Protein AF-A0A8S4NLI0-F1 (afdb_monomer)

Foldseek 3Di:
DVQLVVLVVVLVPDPDPCNVVSVVSNVVVVVVVVVVVVVVVVVVVVVVVVVLVVQCPPPDVVSSCVVVCVVDCNVVPPVDQPQWDQDPVRDIDNDNVVSVVVVVVVVVVVVPPPPPDPPPPVVVVVVVVVVVVVVVVVPPPPPPD

Sequence (145 aa):
WNKVSASESAWLKCKSTQKRNLKELYKIERRTFDRIHRRIKRQFQKQEQQHLLDIYNEPNSRNFWDKIGKIGIASDRKQEVPWEILKPDKTVSTDKQEVLNYWANSYNELYSEKEDNVNFDENHLKQVKEELSHIENDNVDPLSA

Structure (mmCIF, N/CA/C/O backbone):
data_AF-A0A8S4NLI0-F1
#
_entry.id   AF-A0A8S4NLI0-F1
#
loop_
_atom_site.group_PDB
_atom_site.id
_atom_site.type_symbol
_atom_site.label_atom_id
_atom_site.label_alt_id
_atom_site.label_comp_id
_atom_site.label_asym_id
_atom_site.label_entity_id
_atom_site.label_seq_id
_atom_site.pdbx_PDB_ins_code
_atom_s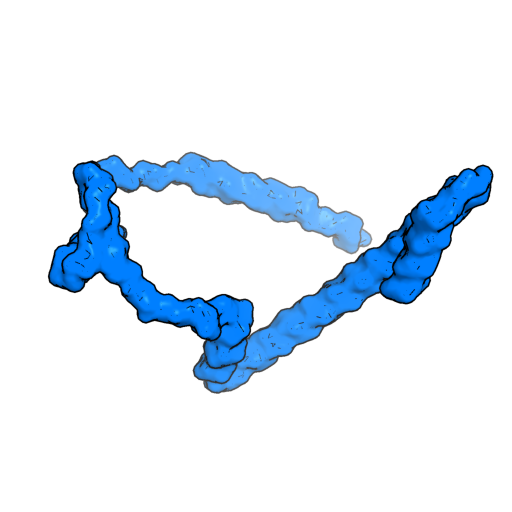ite.Cartn_x
_atom_site.Cartn_y
_atom_site.Cartn_z
_atom_site.occupancy
_atom_site.B_iso_or_equiv
_atom_site.auth_seq_id
_atom_site.auth_comp_id
_atom_site.auth_asym_id
_atom_site.auth_atom_id
_atom_site.pdbx_PDB_model_num
ATOM 1 N N . TRP A 1 1 ? 2.254 -3.755 19.602 1.00 87.88 1 TRP A N 1
ATOM 2 C CA . TRP A 1 1 ? 1.089 -4.538 19.155 1.00 87.88 1 TRP A CA 1
ATOM 3 C C . TRP A 1 1 ? 0.370 -5.207 20.322 1.00 87.88 1 TRP A C 1
ATOM 5 O O . TRP A 1 1 ? -0.744 -4.801 20.611 1.00 87.88 1 TRP A O 1
ATOM 15 N N . ASN A 1 2 ? 1.013 -6.114 21.070 1.00 93.88 2 ASN A N 1
ATOM 16 C CA . ASN A 1 2 ? 0.377 -6.857 22.177 1.00 93.88 2 ASN A CA 1
ATOM 17 C C . ASN A 1 2 ? -0.355 -5.969 23.201 1.00 93.88 2 ASN A C 1
ATOM 19 O O . ASN A 1 2 ? -1.487 -6.266 23.561 1.00 93.88 2 ASN A O 1
ATOM 23 N N . LYS A 1 3 ? 0.235 -4.835 23.608 1.00 91.94 3 LYS A N 1
ATOM 24 C CA . LYS A 1 3 ? -0.413 -3.874 24.524 1.00 91.94 3 LYS A CA 1
ATOM 25 C C . LYS A 1 3 ? -1.680 -3.224 23.945 1.00 91.94 3 LYS A C 1
ATOM 27 O O . LYS A 1 3 ? -2.665 -3.047 24.658 1.00 91.94 3 LYS A O 1
ATOM 32 N N . VAL A 1 4 ? -1.679 -2.910 22.648 1.00 94.06 4 VAL A N 1
ATOM 33 C CA . VAL A 1 4 ? -2.848 -2.358 21.938 1.00 94.06 4 VAL A CA 1
ATOM 34 C C . VAL A 1 4 ? -3.945 -3.414 21.860 1.00 94.06 4 VAL A C 1
ATOM 36 O O . VAL A 1 4 ? -5.060 -3.154 22.283 1.00 94.06 4 VAL A O 1
ATOM 39 N N . SER A 1 5 ? -3.604 -4.628 21.422 1.00 95.00 5 SER A N 1
ATOM 40 C CA . SER A 1 5 ? -4.549 -5.746 21.312 1.00 95.00 5 SER A CA 1
ATOM 41 C C . SER A 1 5 ? -5.168 -6.132 22.667 1.00 95.00 5 SER A C 1
ATOM 43 O O . SER A 1 5 ? -6.378 -6.346 22.767 1.00 95.00 5 SER A O 1
ATOM 45 N N . ALA A 1 6 ? -4.365 -6.151 23.737 1.00 94.75 6 ALA A N 1
ATOM 46 C CA . ALA A 1 6 ? -4.837 -6.433 25.091 1.00 94.75 6 ALA A CA 1
ATOM 47 C C . ALA A 1 6 ? -5.770 -5.332 25.630 1.00 94.75 6 ALA A C 1
ATOM 49 O O . ALA A 1 6 ? -6.844 -5.640 26.149 1.00 94.75 6 ALA A O 1
ATOM 50 N N . SER A 1 7 ? -5.393 -4.055 25.484 1.00 93.88 7 SER A N 1
ATOM 51 C CA . SER A 1 7 ? -6.221 -2.923 25.938 1.00 93.88 7 SER A CA 1
ATOM 52 C C . SER A 1 7 ? -7.514 -2.777 25.128 1.00 93.88 7 SER A C 1
ATOM 54 O O . SER A 1 7 ? -8.569 -2.510 25.703 1.00 93.88 7 SER A O 1
ATOM 56 N N . GLU A 1 8 ? -7.466 -3.035 23.821 1.00 95.06 8 GLU A N 1
ATOM 57 C CA . GLU A 1 8 ? -8.634 -3.084 22.941 1.00 95.06 8 GLU A CA 1
ATOM 58 C C . GLU A 1 8 ? -9.600 -4.196 23.360 1.00 95.06 8 GLU A C 1
ATOM 60 O O . GLU A 1 8 ? -10.787 -3.947 23.577 1.00 95.06 8 GLU A O 1
ATOM 65 N N . SER A 1 9 ? -9.081 -5.408 23.576 1.00 95.50 9 SER A N 1
ATOM 66 C CA . SER A 1 9 ? -9.876 -6.548 24.043 1.00 95.50 9 SER A CA 1
ATOM 67 C C . SER A 1 9 ? -10.543 -6.273 25.393 1.00 95.50 9 SER A C 1
ATOM 69 O O . SER A 1 9 ? -11.718 -6.596 25.577 1.00 95.50 9 SER A O 1
ATOM 71 N N . ALA A 1 10 ? -9.817 -5.664 26.335 1.00 93.69 10 ALA A N 1
ATOM 72 C CA . ALA A 1 10 ? -10.350 -5.301 27.645 1.00 93.69 10 ALA A CA 1
ATOM 73 C C . ALA A 1 10 ? -11.472 -4.256 27.536 1.00 93.69 10 ALA A C 1
ATOM 75 O O . ALA A 1 10 ? -12.515 -4.395 28.177 1.00 93.69 10 ALA A O 1
ATOM 76 N N . TRP A 1 11 ? -11.298 -3.237 26.691 1.00 94.94 11 TRP A N 1
ATOM 77 C CA . TRP A 1 11 ? -12.318 -2.220 26.448 1.00 94.94 11 TRP A CA 1
ATOM 78 C C . TRP A 1 11 ? -13.582 -2.794 25.786 1.00 94.94 11 TRP A C 1
ATOM 80 O O . TRP A 1 11 ? -14.692 -2.497 26.238 1.00 94.94 11 TRP A O 1
ATOM 90 N N . LEU A 1 12 ? -13.433 -3.637 24.758 1.00 93.56 12 LEU A N 1
ATOM 91 C CA . LEU A 1 12 ? -14.558 -4.230 24.025 1.00 93.56 12 LEU A CA 1
ATOM 92 C C . LEU A 1 12 ? -15.386 -5.187 24.892 1.00 93.56 12 LEU A C 1
ATOM 94 O O . LEU A 1 12 ? -16.615 -5.174 24.820 1.00 93.56 12 LEU A O 1
ATOM 98 N N . LYS A 1 13 ? -14.729 -5.982 25.746 1.00 93.81 13 LYS A N 1
ATOM 99 C CA . LYS A 1 13 ? -15.396 -6.948 26.638 1.00 93.81 13 LYS A CA 1
ATOM 100 C C . LYS A 1 13 ? -16.011 -6.303 27.887 1.00 93.81 13 LYS A C 1
ATOM 102 O O . LYS A 1 13 ? -16.806 -6.943 28.575 1.00 93.81 13 LYS A O 1
ATOM 107 N N . CYS A 1 14 ? -15.680 -5.048 28.193 1.00 90.19 14 CYS A N 1
ATOM 108 C CA . CYS A 1 14 ? -16.178 -4.361 29.380 1.00 90.19 14 CYS A CA 1
ATOM 109 C C . CYS A 1 14 ? -17.642 -3.904 29.223 1.00 90.19 14 CYS A C 1
ATOM 111 O O . CYS A 1 14 ? -17.986 -3.130 28.322 1.00 90.19 14 CYS A O 1
ATOM 113 N N . LYS A 1 15 ? -18.497 -4.350 30.155 1.00 89.62 15 LYS A N 1
ATOM 114 C CA . LYS A 1 15 ? -19.914 -3.954 30.285 1.00 89.62 15 LYS A CA 1
ATOM 115 C C . LYS A 1 15 ? -20.182 -3.002 31.462 1.00 89.62 15 LYS A C 1
ATOM 117 O O . LYS A 1 15 ? -21.327 -2.631 31.686 1.00 89.62 15 LYS A O 1
ATOM 122 N N . SER A 1 16 ? -19.152 -2.621 32.221 1.00 89.25 16 SER A N 1
ATOM 123 C CA . SER A 1 16 ? -19.286 -1.835 33.454 1.00 89.25 16 SER A CA 1
ATOM 124 C C . SER A 1 16 ? -18.983 -0.344 33.256 1.00 89.25 16 SER A C 1
ATOM 126 O O . SER A 1 16 ? -18.525 0.098 32.200 1.00 89.25 16 SER A O 1
ATOM 128 N N . THR A 1 17 ? -19.182 0.442 34.316 1.00 83.44 17 THR A N 1
ATOM 129 C CA . THR A 1 17 ? -18.859 1.879 34.390 1.00 83.44 17 THR A CA 1
ATOM 130 C C . THR A 1 17 ? -17.378 2.192 34.134 1.00 83.44 17 THR A C 1
ATOM 132 O O . THR A 1 17 ? -17.040 3.304 33.733 1.00 83.44 17 THR A O 1
ATOM 135 N N . GLN A 1 18 ? -16.485 1.205 34.265 1.00 88.81 18 GLN A N 1
ATOM 136 C CA . GLN A 1 18 ? -15.047 1.349 34.000 1.00 88.81 18 GLN A CA 1
ATOM 137 C C . GLN A 1 18 ? -14.705 1.429 32.503 1.00 88.81 18 GLN A C 1
ATOM 139 O O . GLN A 1 18 ? -13.569 1.751 32.143 1.00 88.81 18 GLN A O 1
ATOM 144 N N . LYS A 1 19 ? -15.677 1.189 31.611 1.00 92.69 19 LYS A N 1
ATOM 145 C CA . LYS A 1 19 ? -15.482 1.193 30.153 1.00 92.69 19 LYS A CA 1
ATOM 146 C C . LYS A 1 19 ? -14.850 2.486 29.633 1.00 92.69 19 LYS A C 1
ATOM 148 O O . LYS A 1 19 ? -14.062 2.438 28.689 1.00 92.69 19 LYS A O 1
ATOM 153 N N . ARG A 1 20 ? -15.151 3.634 30.256 1.00 92.12 20 ARG A N 1
ATOM 154 C CA . ARG A 1 20 ? -14.544 4.931 29.907 1.00 92.12 20 ARG A CA 1
ATOM 155 C C . ARG A 1 20 ? -13.034 4.939 30.161 1.00 92.12 20 ARG A C 1
ATOM 157 O O . ARG A 1 20 ? -12.285 5.315 29.267 1.00 92.12 20 ARG A O 1
ATOM 164 N N . ASN A 1 21 ? -12.591 4.473 31.327 1.00 93.12 21 ASN A N 1
ATOM 165 C CA . ASN A 1 21 ? -11.170 4.429 31.684 1.00 93.12 21 ASN A CA 1
ATOM 166 C C . ASN A 1 21 ? -10.402 3.449 30.787 1.00 93.12 21 ASN A C 1
ATOM 168 O O . ASN A 1 21 ? -9.317 3.768 30.308 1.00 93.12 21 ASN A O 1
ATOM 172 N N . LEU A 1 22 ? -11.001 2.294 30.478 1.00 94.31 22 LEU A N 1
ATOM 173 C CA . LEU A 1 22 ? -10.418 1.320 29.550 1.00 94.31 22 LEU A CA 1
ATOM 174 C C . LEU A 1 22 ? -10.297 1.872 28.122 1.00 94.31 22 LEU A C 1
ATOM 176 O O . LEU A 1 22 ? -9.300 1.616 27.448 1.00 94.31 22 LEU A O 1
ATOM 180 N N . LYS A 1 23 ? -11.267 2.679 27.671 1.00 94.88 23 LYS A N 1
ATOM 181 C CA . LYS A 1 23 ? -11.189 3.372 26.377 1.00 94.88 23 LYS A CA 1
ATOM 182 C C . LYS A 1 23 ? -10.032 4.372 26.335 1.00 94.88 23 LYS A C 1
ATOM 184 O O . LYS A 1 23 ? -9.336 4.447 25.325 1.00 94.88 23 LYS A O 1
ATOM 189 N N . GLU A 1 24 ? -9.825 5.143 27.402 1.00 95.88 24 GLU A N 1
ATOM 190 C CA . GLU A 1 24 ? -8.701 6.086 27.473 1.00 95.88 24 GLU A CA 1
ATOM 191 C C . GLU A 1 24 ? -7.351 5.362 27.508 1.00 95.88 24 GLU A C 1
ATOM 193 O O . GLU A 1 24 ? -6.435 5.749 26.781 1.00 95.88 24 GLU A O 1
ATOM 198 N N . LEU A 1 25 ? -7.252 4.249 28.240 1.00 95.38 25 LEU A N 1
ATOM 199 C CA . LEU A 1 25 ? -6.056 3.407 28.232 1.00 95.38 25 LEU A CA 1
ATOM 200 C C . LEU A 1 25 ? -5.742 2.879 26.822 1.00 95.38 25 LEU A C 1
ATOM 202 O O . LEU A 1 25 ? -4.616 3.026 26.348 1.00 95.38 25 LEU A O 1
ATOM 206 N N . TYR A 1 26 ? -6.744 2.346 26.115 1.00 96.81 26 TYR A N 1
ATOM 207 C CA . TYR A 1 26 ? -6.590 1.911 24.723 1.00 96.81 26 TYR A CA 1
ATOM 208 C C . TYR A 1 26 ? -6.089 3.045 23.816 1.00 96.81 26 TYR A C 1
ATOM 210 O O . TYR A 1 26 ? -5.152 2.848 23.043 1.00 96.81 26 TYR A O 1
ATOM 218 N N . LYS A 1 27 ? -6.654 4.256 23.925 1.00 97.44 27 LYS A N 1
ATOM 219 C CA . LYS A 1 27 ? -6.203 5.411 23.129 1.00 97.44 27 LYS A CA 1
ATOM 220 C C . LYS A 1 27 ? -4.733 5.749 23.381 1.00 97.44 27 LYS A C 1
ATOM 222 O O . LYS A 1 27 ? -4.021 6.072 22.429 1.00 97.44 27 LYS A O 1
ATOM 227 N N . ILE A 1 28 ? -4.276 5.702 24.633 1.00 96.94 28 ILE A N 1
ATOM 228 C CA . ILE A 1 28 ? -2.879 5.983 24.999 1.00 96.94 28 ILE A CA 1
ATOM 229 C C . ILE A 1 28 ? -1.945 4.934 24.387 1.00 96.94 28 ILE A C 1
ATOM 231 O O . ILE A 1 28 ? -0.964 5.289 23.721 1.00 96.94 28 ILE A O 1
ATOM 235 N N . GLU A 1 29 ? -2.275 3.653 24.551 1.00 96.31 29 GLU A N 1
ATOM 236 C CA . GLU A 1 29 ? -1.498 2.544 23.990 1.00 96.31 29 GLU A CA 1
ATOM 237 C C . GLU A 1 29 ? -1.472 2.605 22.458 1.00 96.31 29 GLU A C 1
ATOM 239 O O . GLU A 1 29 ? -0.413 2.456 21.840 1.00 96.31 29 GLU A O 1
ATOM 244 N N . ARG A 1 30 ? -2.610 2.926 21.829 1.00 96.25 30 ARG A N 1
ATOM 245 C CA . ARG A 1 30 ? -2.715 3.084 20.377 1.00 96.25 30 ARG A CA 1
ATOM 246 C C . ARG A 1 30 ? -1.860 4.236 19.860 1.00 96.25 30 ARG A C 1
ATOM 248 O O . ARG A 1 30 ? -1.063 4.036 18.947 1.00 96.25 30 ARG A O 1
ATOM 255 N N . ARG A 1 31 ? -1.950 5.421 20.476 1.00 97.06 31 ARG A N 1
ATOM 256 C CA . ARG A 1 31 ? -1.123 6.587 20.110 1.00 97.06 31 ARG A CA 1
ATOM 257 C C . ARG A 1 31 ? 0.367 6.282 20.223 1.00 97.06 31 ARG A C 1
ATOM 259 O O . ARG A 1 31 ? 1.145 6.692 19.362 1.00 97.06 31 ARG A O 1
ATOM 266 N N . THR A 1 32 ? 0.761 5.570 21.274 1.00 96.31 32 THR A N 1
ATOM 267 C CA . THR A 1 32 ? 2.154 5.170 21.505 1.00 96.31 32 THR A CA 1
ATOM 268 C C . THR A 1 32 ? 2.630 4.206 20.426 1.00 96.31 32 THR A C 1
ATOM 270 O O . THR A 1 32 ? 3.681 4.429 19.822 1.00 96.31 32 THR A O 1
ATOM 273 N N . PHE A 1 33 ? 1.830 3.184 20.121 1.00 97.38 33 PHE A N 1
ATOM 274 C CA . PHE A 1 33 ? 2.119 2.250 19.040 1.00 97.38 33 PHE A CA 1
ATOM 275 C C . PHE A 1 33 ? 2.245 2.961 17.691 1.00 97.38 33 PHE A C 1
ATOM 277 O O . PHE A 1 33 ? 3.262 2.802 17.023 1.00 97.38 33 PHE A O 1
ATOM 284 N N . ASP A 1 34 ? 1.276 3.800 17.323 1.00 96.19 34 ASP A N 1
ATOM 285 C CA . ASP A 1 34 ? 1.276 4.509 16.040 1.00 96.19 34 ASP A CA 1
ATOM 286 C C . ASP A 1 34 ? 2.464 5.477 15.921 1.00 96.19 34 ASP A C 1
ATOM 288 O O . ASP A 1 34 ? 2.997 5.690 14.830 1.00 96.19 34 ASP A O 1
ATOM 292 N N . ARG A 1 35 ? 2.910 6.079 17.032 1.00 96.69 35 ARG A N 1
ATOM 293 C CA . ARG A 1 35 ? 4.119 6.917 17.066 1.00 96.69 35 ARG A CA 1
ATOM 294 C C . ARG A 1 35 ? 5.374 6.089 16.787 1.00 96.69 35 ARG A C 1
ATOM 296 O O . ARG A 1 35 ? 6.167 6.468 15.928 1.00 96.69 35 ARG A O 1
ATOM 303 N N . ILE A 1 36 ? 5.543 4.969 17.490 1.00 96.12 36 ILE A N 1
ATOM 304 C CA . ILE A 1 36 ? 6.700 4.079 17.321 1.00 96.12 36 ILE A CA 1
ATOM 305 C C . ILE A 1 36 ? 6.704 3.484 15.912 1.00 96.12 36 ILE A C 1
ATOM 307 O O . ILE A 1 36 ? 7.721 3.539 15.228 1.00 96.12 36 ILE A O 1
ATOM 311 N N . HIS A 1 37 ? 5.556 2.997 15.446 1.00 95.69 37 HIS A N 1
ATOM 312 C CA . HIS A 1 37 ? 5.396 2.437 14.112 1.00 95.69 37 HIS A CA 1
ATOM 313 C C . HIS A 1 37 ? 5.767 3.451 13.026 1.00 95.69 37 HIS A C 1
ATOM 315 O O . HIS A 1 37 ? 6.561 3.140 12.145 1.00 95.69 37 HIS A O 1
ATOM 321 N N . ARG A 1 38 ? 5.274 4.697 13.116 1.00 95.50 38 ARG A N 1
ATOM 322 C CA . ARG A 1 38 ? 5.654 5.760 12.171 1.00 95.50 38 ARG A CA 1
ATOM 323 C C . ARG A 1 38 ? 7.150 6.055 12.198 1.00 95.50 38 ARG A C 1
ATOM 325 O O . ARG A 1 38 ? 7.737 6.223 11.134 1.00 95.50 38 ARG A O 1
ATOM 332 N N . ARG A 1 39 ? 7.770 6.107 13.380 1.00 96.81 39 ARG A N 1
ATOM 333 C CA . ARG A 1 39 ? 9.220 6.319 13.512 1.00 96.81 39 ARG A CA 1
ATOM 334 C C . ARG A 1 39 ? 10.010 5.198 12.835 1.00 96.81 39 ARG A C 1
ATOM 336 O O . ARG A 1 39 ? 10.869 5.496 12.013 1.00 96.81 39 ARG A O 1
ATOM 343 N N . ILE A 1 40 ? 9.695 3.942 13.147 1.00 96.25 40 ILE A N 1
ATOM 344 C CA . ILE A 1 40 ? 10.378 2.774 12.575 1.00 96.25 40 ILE A CA 1
ATOM 345 C C . ILE A 1 40 ? 10.157 2.717 11.063 1.00 96.25 40 ILE A C 1
ATOM 347 O O . ILE A 1 40 ? 11.118 2.562 10.323 1.00 96.25 40 ILE A O 1
ATOM 351 N N . LYS A 1 41 ? 8.923 2.933 10.589 1.00 93.94 41 LYS A N 1
ATOM 352 C CA . LYS A 1 41 ? 8.611 2.977 9.155 1.00 93.94 41 LYS A CA 1
ATOM 353 C C . LYS A 1 41 ? 9.439 4.038 8.430 1.00 93.94 41 LYS A C 1
ATOM 355 O O . LYS A 1 41 ? 10.026 3.737 7.401 1.00 93.94 41 LYS A O 1
ATOM 360 N N . ARG A 1 42 ? 9.518 5.259 8.972 1.00 95.12 42 ARG A N 1
ATOM 361 C CA . ARG A 1 42 ? 10.341 6.334 8.391 1.00 95.12 42 ARG A CA 1
ATOM 362 C C . ARG A 1 42 ? 11.822 5.966 8.370 1.00 95.12 42 ARG A C 1
ATOM 364 O O . ARG A 1 42 ? 12.498 6.255 7.393 1.00 95.12 42 ARG A O 1
ATOM 371 N N . GLN A 1 43 ? 12.328 5.346 9.434 1.00 96.31 43 GLN A N 1
ATOM 372 C CA . GLN A 1 43 ? 13.719 4.903 9.494 1.00 96.31 43 GLN A CA 1
ATOM 373 C C . GLN A 1 43 ? 14.007 3.817 8.452 1.00 96.31 43 GLN A C 1
ATOM 375 O O . GLN A 1 43 ? 14.984 3.936 7.724 1.00 96.31 43 GLN A O 1
ATOM 380 N N . PHE A 1 44 ? 13.129 2.822 8.338 1.00 95.44 44 PHE A N 1
ATOM 381 C CA . PHE A 1 44 ? 13.214 1.783 7.317 1.00 95.44 44 PHE A CA 1
ATOM 382 C C . PHE A 1 44 ? 13.193 2.380 5.905 1.00 95.44 44 PHE A C 1
ATOM 384 O O . PHE A 1 44 ? 14.059 2.076 5.101 1.00 95.44 44 PHE A O 1
ATOM 391 N N . GLN A 1 45 ? 12.265 3.299 5.620 1.00 89.62 45 GLN A N 1
ATOM 392 C CA . GLN A 1 45 ? 12.188 3.972 4.318 1.00 89.62 45 GLN A CA 1
ATOM 393 C C . GLN A 1 45 ? 13.463 4.753 3.984 1.00 89.62 45 GLN A C 1
ATOM 395 O O . GLN A 1 45 ? 13.919 4.700 2.849 1.00 89.62 45 GLN A O 1
ATOM 400 N N . LYS A 1 46 ? 14.060 5.447 4.963 1.00 93.69 46 LYS A N 1
ATOM 401 C CA . LYS A 1 46 ? 15.347 6.132 4.773 1.00 93.69 46 LYS A CA 1
ATOM 402 C C . LYS A 1 46 ? 16.483 5.152 4.476 1.00 93.69 46 LYS A C 1
ATOM 404 O O . LYS A 1 46 ? 17.307 5.429 3.615 1.00 93.69 46 LYS A O 1
ATOM 409 N N . GLN A 1 47 ? 16.528 4.026 5.186 1.00 93.56 47 GLN A N 1
ATOM 410 C CA . GLN A 1 47 ? 17.530 2.982 4.956 1.00 93.56 47 GLN A CA 1
ATOM 411 C C . GLN A 1 47 ? 17.371 2.353 3.571 1.00 93.56 47 GLN A C 1
ATOM 413 O O . GLN A 1 47 ? 18.359 2.201 2.864 1.00 93.56 47 GLN A O 1
ATOM 418 N N . GLU A 1 48 ? 16.138 2.059 3.162 1.00 88.56 48 GLU A N 1
ATOM 419 C CA . GLU A 1 48 ? 15.854 1.502 1.840 1.00 88.56 48 GLU A CA 1
ATOM 420 C C . GLU A 1 48 ? 16.207 2.493 0.728 1.00 88.56 48 GLU A C 1
ATOM 422 O O . GLU A 1 48 ? 16.831 2.123 -0.258 1.00 88.56 48 GLU A O 1
ATOM 427 N N . GLN A 1 49 ? 15.881 3.776 0.907 1.00 88.00 49 GLN A N 1
ATOM 428 C CA . GLN A 1 49 ? 16.275 4.818 -0.038 1.00 88.00 49 GLN A CA 1
ATOM 429 C C . GLN A 1 49 ? 17.798 4.885 -0.195 1.00 88.00 49 GLN A C 1
ATOM 431 O O . GLN A 1 49 ? 18.285 4.955 -1.320 1.00 88.00 49 GLN A O 1
ATOM 436 N N . GLN A 1 50 ? 18.546 4.838 0.912 1.00 89.75 50 GLN A N 1
ATOM 437 C CA . GLN A 1 50 ? 20.006 4.833 0.860 1.00 89.75 50 GLN A CA 1
ATOM 438 C C . GLN A 1 50 ? 20.534 3.584 0.149 1.00 89.75 50 GLN A C 1
ATOM 440 O O . GLN A 1 50 ? 21.360 3.699 -0.745 1.00 89.75 50 GLN A O 1
ATOM 445 N N . HIS A 1 51 ? 19.996 2.409 0.476 1.00 86.69 51 HIS A N 1
ATOM 446 C CA . HIS A 1 51 ? 20.356 1.155 -0.179 1.00 86.69 51 HIS A CA 1
ATOM 447 C C . HIS A 1 51 ? 20.130 1.205 -1.700 1.00 86.69 51 HIS A C 1
ATOM 449 O O . HIS A 1 51 ? 20.985 0.770 -2.467 1.00 86.69 51 HIS A O 1
ATOM 455 N N . LEU A 1 52 ? 19.016 1.784 -2.160 1.00 82.44 52 LEU A N 1
ATOM 456 C CA . LEU A 1 52 ? 18.748 1.962 -3.590 1.00 82.44 52 LEU A CA 1
ATOM 457 C C . LEU A 1 52 ? 19.733 2.931 -4.259 1.00 82.44 52 LEU A C 1
ATOM 459 O O . LEU A 1 52 ? 20.148 2.678 -5.389 1.00 82.44 52 LEU A O 1
ATOM 463 N N . LEU A 1 53 ? 20.122 4.013 -3.576 1.00 85.50 53 LEU A N 1
ATOM 464 C CA . LEU A 1 53 ? 21.158 4.933 -4.061 1.00 85.50 53 LEU A CA 1
ATOM 465 C C . LEU A 1 53 ? 22.522 4.242 -4.154 1.00 85.50 53 LEU A C 1
ATOM 467 O O . LEU A 1 53 ? 23.235 4.432 -5.136 1.00 85.50 53 LEU A O 1
ATOM 471 N N . ASP A 1 54 ? 22.865 3.414 -3.171 1.00 86.19 54 ASP A N 1
ATOM 472 C CA . ASP A 1 54 ? 24.117 2.660 -3.165 1.00 86.19 54 ASP A CA 1
ATOM 473 C C . ASP A 1 54 ? 24.169 1.690 -4.357 1.00 86.19 54 ASP A C 1
ATOM 475 O O . ASP A 1 54 ? 25.170 1.651 -5.069 1.00 86.19 54 ASP A O 1
ATOM 479 N N . ILE A 1 55 ? 23.062 0.991 -4.646 1.00 81.19 55 ILE A N 1
ATOM 480 C CA . ILE A 1 55 ? 22.939 0.120 -5.827 1.00 81.19 55 ILE A CA 1
ATOM 481 C C . ILE A 1 55 ? 23.026 0.926 -7.129 1.00 81.19 55 ILE A C 1
ATOM 483 O O . ILE A 1 55 ? 23.643 0.469 -8.087 1.00 81.19 55 ILE A O 1
ATOM 487 N N . TYR A 1 5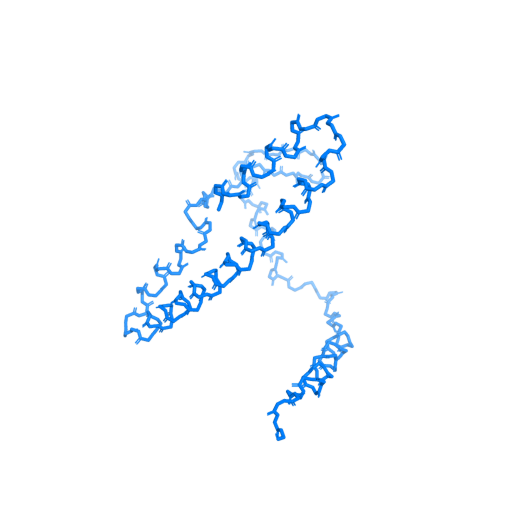6 ? 22.396 2.102 -7.202 1.00 77.25 56 TYR A N 1
ATOM 488 C CA . TYR A 1 56 ? 22.455 2.956 -8.393 1.00 77.25 56 TYR A CA 1
ATOM 489 C C . TYR A 1 56 ? 23.889 3.399 -8.714 1.00 77.25 56 TYR A C 1
ATOM 491 O O . TYR A 1 56 ? 24.272 3.462 -9.879 1.00 77.25 56 TYR A O 1
ATOM 499 N N . ASN A 1 57 ? 24.684 3.670 -7.678 1.00 81.62 57 ASN A N 1
ATOM 500 C CA . ASN A 1 57 ? 26.080 4.072 -7.814 1.00 81.62 57 ASN A CA 1
ATOM 501 C C . ASN A 1 57 ? 27.027 2.894 -8.117 1.00 81.62 57 ASN A C 1
ATOM 503 O O . ASN A 1 57 ? 28.218 3.119 -8.344 1.00 81.62 57 ASN A O 1
ATOM 507 N N . GLU A 1 58 ? 26.540 1.644 -8.136 1.00 81.31 58 GLU A N 1
ATOM 508 C CA . GLU A 1 58 ? 27.347 0.508 -8.579 1.00 81.31 58 GLU A CA 1
ATOM 509 C C . GLU A 1 58 ? 27.652 0.621 -10.087 1.00 81.31 58 GLU A C 1
ATOM 511 O O . GLU A 1 58 ? 26.764 0.907 -10.892 1.00 81.31 58 GLU A O 1
ATOM 516 N N . PRO A 1 59 ? 28.883 0.304 -10.526 1.00 75.94 59 PRO A N 1
ATOM 517 C CA . PRO A 1 59 ? 29.273 0.410 -11.934 1.00 75.94 59 PRO A CA 1
ATOM 518 C C . PRO A 1 59 ? 28.500 -0.536 -12.872 1.00 75.94 59 PRO A C 1
ATOM 520 O O . PRO A 1 59 ? 28.561 -0.385 -14.092 1.00 75.94 59 PRO A O 1
ATOM 523 N N . ASN A 1 60 ? 27.766 -1.512 -12.331 1.00 78.56 60 ASN A N 1
ATOM 524 C CA . ASN A 1 60 ? 26.959 -2.448 -13.104 1.00 78.56 60 ASN A CA 1
ATOM 525 C C . ASN A 1 60 ? 25.472 -2.061 -13.084 1.00 78.56 60 ASN A C 1
ATOM 527 O O . ASN A 1 60 ? 24.675 -2.593 -12.307 1.00 78.56 60 ASN A O 1
ATOM 531 N N . SER A 1 61 ? 25.083 -1.191 -14.015 1.00 68.94 61 SER A N 1
ATOM 532 C CA . SER A 1 61 ? 23.700 -0.724 -14.193 1.00 68.94 61 SER A CA 1
ATOM 533 C C . SER A 1 61 ? 22.677 -1.849 -14.422 1.00 68.94 61 SER A C 1
ATOM 535 O O . SER A 1 61 ? 21.493 -1.678 -14.131 1.00 68.94 61 SER A O 1
ATOM 537 N N . ARG A 1 62 ? 23.106 -3.033 -14.885 1.00 74.31 62 ARG A N 1
ATOM 538 C CA . ARG A 1 62 ? 22.230 -4.203 -15.066 1.00 74.31 62 ARG A CA 1
ATOM 539 C C . ARG A 1 62 ? 21.701 -4.741 -13.734 1.00 74.31 62 ARG A C 1
ATOM 541 O O . ARG A 1 62 ? 20.548 -5.161 -13.667 1.00 74.31 62 ARG A O 1
ATOM 548 N N . ASN A 1 63 ? 22.512 -4.691 -12.678 1.00 71.50 63 ASN A N 1
ATOM 549 C CA . ASN A 1 63 ? 22.118 -5.146 -11.342 1.00 71.50 63 ASN A CA 1
ATOM 550 C C . ASN A 1 63 ? 21.082 -4.213 -10.706 1.00 71.50 63 ASN A C 1
ATOM 552 O O . ASN A 1 63 ? 20.182 -4.679 -10.006 1.00 71.50 63 ASN A O 1
ATOM 556 N N . PHE A 1 64 ? 21.186 -2.910 -10.977 1.00 72.62 64 PHE A N 1
ATOM 557 C CA . PHE A 1 64 ? 20.204 -1.923 -10.541 1.00 72.62 64 PHE A CA 1
ATOM 558 C C . PHE A 1 64 ? 18.819 -2.227 -11.124 1.00 72.62 64 PHE A C 1
ATOM 560 O O . PHE A 1 64 ? 17.854 -2.378 -10.374 1.00 72.62 64 PHE A O 1
ATOM 567 N N . TRP A 1 65 ? 18.725 -2.416 -12.444 1.00 73.06 65 TRP A N 1
ATOM 568 C CA . TRP A 1 65 ? 17.451 -2.711 -13.106 1.00 73.06 65 TRP A CA 1
ATOM 569 C C . TRP A 1 65 ? 16.885 -4.093 -12.766 1.00 73.06 65 TRP A C 1
ATOM 571 O O . TRP A 1 65 ? 15.670 -4.222 -12.664 1.00 73.06 65 TRP A O 1
ATOM 581 N N . ASP A 1 66 ? 17.720 -5.109 -12.527 1.00 73.38 66 ASP A N 1
ATOM 582 C CA . ASP A 1 66 ? 17.239 -6.424 -12.073 1.00 73.38 66 ASP A CA 1
ATOM 583 C C . ASP A 1 66 ? 16.657 -6.374 -10.646 1.00 73.38 66 ASP A C 1
ATOM 585 O O . ASP A 1 66 ? 15.667 -7.042 -10.345 1.00 73.38 66 ASP A O 1
ATOM 589 N N . LYS A 1 67 ? 17.225 -5.547 -9.757 1.00 68.19 67 LYS A N 1
ATOM 590 C CA . LYS A 1 67 ? 16.684 -5.332 -8.405 1.00 68.19 67 LYS A CA 1
ATOM 591 C C . LYS A 1 67 ? 15.421 -4.466 -8.428 1.00 68.19 67 LYS A C 1
ATOM 593 O O . LYS A 1 67 ? 14.427 -4.850 -7.822 1.00 68.19 67 LYS A O 1
ATOM 598 N N . ILE A 1 68 ? 15.420 -3.351 -9.163 1.00 70.19 68 ILE A N 1
ATOM 599 C CA . ILE A 1 68 ? 14.256 -2.456 -9.316 1.00 70.19 68 ILE A CA 1
ATOM 600 C C . ILE A 1 68 ? 13.108 -3.151 -10.059 1.00 70.19 68 ILE A C 1
ATOM 602 O O . ILE A 1 68 ? 11.947 -2.989 -9.691 1.00 70.19 68 ILE A O 1
ATOM 606 N N . GLY A 1 69 ? 13.407 -3.972 -11.068 1.00 63.22 69 GLY A N 1
ATOM 607 C CA . GLY A 1 69 ? 12.411 -4.744 -11.813 1.00 63.22 69 GLY A CA 1
ATOM 608 C C . GLY A 1 69 ? 11.604 -5.697 -10.927 1.00 63.22 69 GLY A C 1
ATOM 609 O O . GLY A 1 69 ? 10.455 -5.994 -11.237 1.00 63.22 69 GLY A O 1
ATOM 610 N N . LYS A 1 70 ? 12.159 -6.103 -9.778 1.00 62.41 70 LYS A N 1
ATOM 611 C CA . LYS A 1 70 ? 11.488 -6.920 -8.753 1.00 62.41 70 LYS A CA 1
ATOM 612 C C . LYS A 1 70 ? 10.668 -6.099 -7.745 1.00 62.41 70 LYS A C 1
ATOM 614 O O . LYS A 1 70 ? 9.965 -6.687 -6.932 1.00 62.41 70 LYS A O 1
ATOM 619 N N . ILE A 1 71 ? 10.726 -4.763 -7.787 1.00 60.25 71 ILE A N 1
ATOM 620 C CA . ILE A 1 71 ? 10.004 -3.851 -6.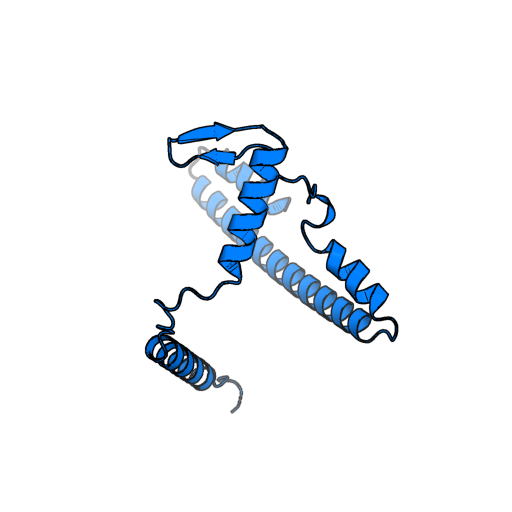870 1.00 60.25 71 ILE A CA 1
ATOM 621 C C . ILE A 1 71 ? 8.554 -3.578 -7.347 1.00 60.25 71 ILE A C 1
ATOM 623 O O . ILE A 1 71 ? 7.803 -2.841 -6.714 1.00 60.25 71 ILE A O 1
ATOM 627 N N . GLY A 1 72 ? 8.091 -4.234 -8.417 1.00 57.06 72 GLY A N 1
ATOM 628 C CA . GLY A 1 72 ? 6.702 -4.161 -8.885 1.00 57.06 72 GLY A CA 1
ATOM 629 C C . GLY A 1 72 ? 6.090 -5.522 -9.217 1.00 57.06 72 GLY A C 1
ATOM 630 O O . GLY A 1 72 ? 6.733 -6.559 -9.099 1.00 57.06 72 GLY A O 1
ATOM 631 N N . ILE A 1 73 ? 4.853 -5.494 -9.723 1.00 54.25 73 ILE A N 1
ATOM 632 C CA . ILE A 1 73 ? 4.033 -6.637 -10.194 1.00 54.25 73 ILE A CA 1
ATOM 633 C C . ILE A 1 73 ? 4.670 -7.341 -11.422 1.00 54.25 73 ILE A C 1
ATOM 635 O O . ILE A 1 73 ? 4.008 -8.033 -12.184 1.00 54.25 73 ILE A O 1
ATOM 639 N N . ALA A 1 74 ? 5.957 -7.128 -11.702 1.00 52.72 74 ALA A N 1
ATOM 640 C CA . ALA A 1 74 ? 6.624 -7.640 -12.894 1.00 52.72 74 ALA A CA 1
ATOM 641 C C . ALA A 1 74 ? 6.610 -9.175 -12.958 1.00 52.72 74 ALA A C 1
ATOM 643 O O . ALA A 1 74 ? 6.530 -9.717 -14.057 1.00 52.72 74 ALA A O 1
ATOM 64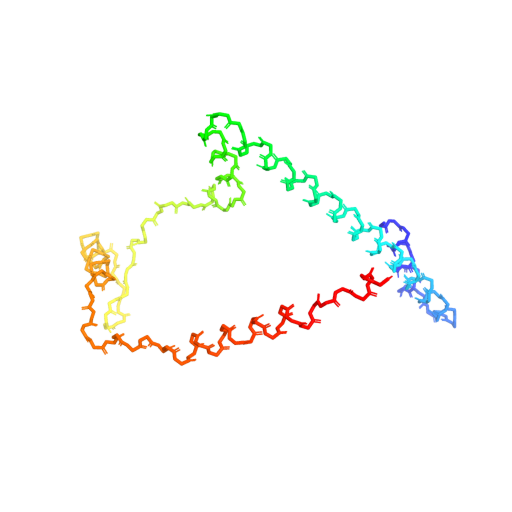4 N N . SER A 1 75 ? 6.610 -9.866 -11.810 1.00 53.00 75 SER A N 1
ATOM 645 C CA . SER A 1 75 ? 6.452 -11.326 -11.752 1.00 53.00 75 SER A CA 1
ATOM 646 C C . SER A 1 75 ? 5.044 -11.807 -12.102 1.00 53.00 75 SER A C 1
ATOM 648 O O . SER A 1 75 ? 4.901 -12.928 -12.582 1.00 53.00 75 SER A O 1
ATOM 650 N N . ASP A 1 76 ? 4.014 -10.981 -11.891 1.00 56.56 76 ASP A N 1
ATOM 651 C CA . ASP A 1 76 ? 2.613 -11.398 -12.053 1.00 56.56 76 ASP A CA 1
ATOM 652 C C . ASP A 1 76 ? 2.030 -10.959 -13.401 1.00 56.56 76 ASP A C 1
ATOM 654 O O . ASP A 1 76 ? 0.892 -11.293 -13.739 1.00 56.56 76 ASP A O 1
ATOM 658 N N . ARG A 1 77 ? 2.810 -10.238 -14.217 1.00 58.34 77 ARG A N 1
ATOM 659 C CA . ARG A 1 77 ? 2.458 -9.974 -15.612 1.00 58.34 77 ARG A CA 1
ATOM 660 C C . ARG A 1 77 ? 2.641 -11.259 -16.411 1.00 58.34 77 ARG A C 1
ATOM 662 O O . ARG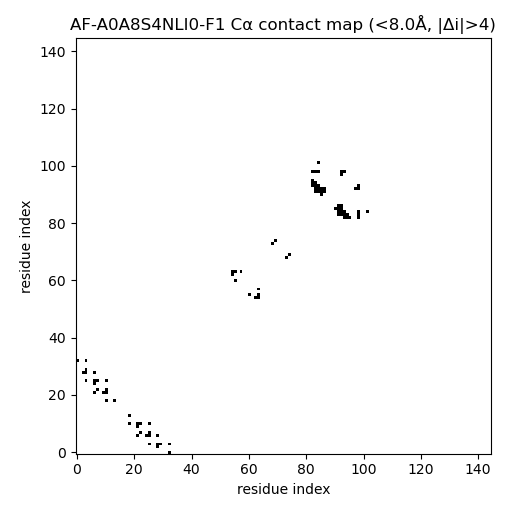 A 1 77 ? 3.655 -11.449 -17.078 1.00 58.34 77 ARG A O 1
ATOM 669 N N . LYS A 1 78 ? 1.625 -12.121 -16.408 1.00 61.03 78 LYS A N 1
ATOM 670 C CA . LYS A 1 78 ? 1.408 -13.000 -17.557 1.00 61.03 78 LYS A CA 1
ATOM 671 C C . LYS A 1 78 ? 1.218 -12.083 -18.763 1.00 61.03 78 LYS A C 1
ATOM 673 O O . LYS A 1 78 ? 0.187 -11.428 -18.882 1.00 61.03 78 LYS A O 1
ATOM 678 N N . GLN A 1 79 ? 2.241 -11.958 -19.605 1.00 60.84 79 GLN A N 1
ATOM 679 C CA . GLN A 1 79 ? 2.132 -11.285 -20.899 1.00 60.84 79 GLN A CA 1
ATOM 680 C C . GLN A 1 79 ? 1.313 -12.179 -21.839 1.00 60.84 79 GLN A C 1
ATOM 682 O O . GLN A 1 79 ? 1.831 -12.745 -22.795 1.00 60.84 79 GLN A O 1
ATOM 687 N N . GLU A 1 80 ? 0.040 -12.377 -21.518 1.00 73.88 80 GLU A N 1
ATOM 688 C CA . GLU A 1 80 ? -0.900 -13.090 -22.368 1.00 73.88 80 GLU A CA 1
ATOM 689 C C . GLU A 1 80 ? -1.704 -12.048 -23.140 1.00 73.88 80 GLU A C 1
ATOM 691 O O . GLU A 1 80 ? -2.326 -11.156 -22.562 1.00 73.88 80 GLU A O 1
ATOM 696 N N . VAL A 1 81 ? -1.640 -12.137 -24.469 1.00 70.56 81 VAL A N 1
ATOM 697 C CA . VAL A 1 81 ? -2.495 -11.344 -25.353 1.00 70.56 81 VAL A CA 1
ATOM 698 C C . VAL A 1 81 ? -3.942 -11.769 -25.091 1.00 70.56 81 VAL A C 1
ATOM 700 O O . VAL A 1 81 ? -4.220 -12.970 -25.160 1.00 70.56 81 VAL A O 1
ATOM 703 N N . PRO A 1 82 ? -4.869 -10.839 -24.801 1.00 82.94 82 PRO A N 1
ATOM 704 C CA . PRO A 1 82 ? -6.282 -11.173 -24.708 1.00 82.94 82 PRO A CA 1
ATOM 705 C C . PRO A 1 82 ? -6.771 -11.724 -26.052 1.00 82.94 82 PRO A C 1
ATOM 707 O O . PRO A 1 82 ? -6.770 -11.013 -27.059 1.00 82.94 82 PRO A O 1
ATOM 710 N N . TRP A 1 83 ? -7.174 -12.997 -26.062 1.00 89.94 83 TRP A N 1
ATOM 711 C CA . TRP A 1 83 ? -7.663 -13.702 -27.255 1.00 89.94 83 TRP A CA 1
ATOM 712 C C . TRP A 1 83 ? -9.155 -13.486 -27.523 1.00 89.94 83 TRP A C 1
ATOM 714 O O . TRP A 1 83 ? -9.757 -14.224 -28.295 1.00 89.94 83 TRP A O 1
ATOM 724 N N . GLU A 1 84 ? -9.743 -12.476 -26.890 1.00 90.94 84 GLU A N 1
ATOM 725 C CA . GLU A 1 84 ? -11.139 -12.096 -27.051 1.00 90.94 84 GLU A CA 1
ATOM 726 C C . GLU A 1 84 ? -11.206 -10.595 -27.327 1.00 90.94 84 GLU A C 1
ATOM 728 O O . GLU A 1 84 ? -10.564 -9.798 -26.637 1.00 90.94 84 GLU A O 1
ATOM 733 N N . ILE A 1 85 ? -11.978 -10.206 -28.339 1.00 90.88 85 ILE A N 1
ATOM 734 C CA . ILE A 1 85 ? -12.229 -8.804 -28.686 1.00 90.88 85 ILE A CA 1
ATOM 735 C C . ILE A 1 85 ? -13.730 -8.539 -28.752 1.00 90.88 85 ILE A C 1
ATOM 737 O O . ILE A 1 85 ? -14.515 -9.406 -29.143 1.00 90.88 85 ILE A O 1
ATOM 741 N N . LEU A 1 86 ? -14.126 -7.320 -28.389 1.00 92.94 86 LEU A N 1
ATOM 742 C CA . LEU A 1 86 ? -15.500 -6.848 -28.515 1.00 92.94 86 LEU A CA 1
ATOM 743 C C . LEU A 1 86 ? -15.640 -6.048 -29.811 1.00 92.94 86 LEU A C 1
ATOM 745 O O . LEU A 1 86 ? -15.009 -5.005 -29.975 1.00 92.94 86 LEU A O 1
ATOM 749 N N . LYS A 1 87 ? -16.475 -6.532 -30.725 1.00 86.62 87 LYS A N 1
ATOM 750 C CA . LYS A 1 87 ? -16.776 -5.849 -31.983 1.00 86.62 87 LYS A CA 1
ATOM 751 C C . LYS A 1 87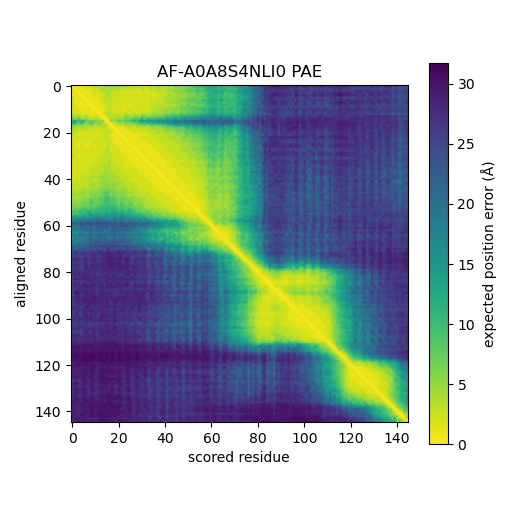 ? -17.719 -4.655 -31.760 1.00 86.62 87 LYS A C 1
ATOM 753 O O . LYS A 1 87 ? -18.421 -4.599 -30.745 1.00 86.62 87 LYS A O 1
ATOM 758 N N . PRO A 1 88 ? -17.812 -3.716 -32.722 1.00 85.69 88 PRO A N 1
ATOM 759 C CA . PRO A 1 88 ? -18.720 -2.567 -32.631 1.00 85.69 88 PRO A CA 1
ATOM 760 C C . PRO A 1 88 ? -20.204 -2.936 -32.468 1.00 85.69 88 PRO A C 1
ATOM 762 O O . PRO A 1 88 ? -20.965 -2.192 -31.853 1.00 85.69 88 PRO A O 1
ATOM 765 N N . ASP A 1 89 ? -20.617 -4.101 -32.971 1.00 90.56 89 ASP A N 1
ATOM 766 C CA . ASP A 1 89 ? -21.972 -4.650 -32.825 1.00 90.56 89 ASP A CA 1
ATOM 767 C C . ASP A 1 89 ? -22.221 -5.322 -31.457 1.00 90.56 89 ASP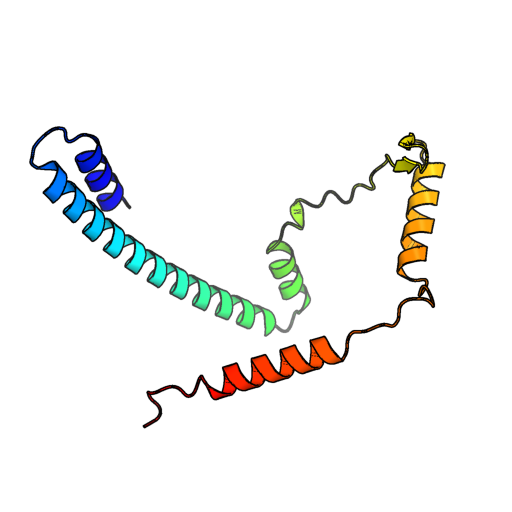 A C 1
ATOM 769 O O . ASP A 1 89 ? -23.273 -5.920 -31.236 1.00 90.56 89 ASP A O 1
ATOM 773 N N . LYS A 1 90 ? -21.268 -5.190 -30.522 1.00 87.12 90 LYS A N 1
ATOM 774 C CA . LYS A 1 90 ? -21.253 -5.796 -29.181 1.00 87.12 90 LYS A CA 1
ATOM 775 C C . LYS A 1 90 ? -21.158 -7.321 -29.178 1.00 87.12 90 LYS A C 1
ATOM 777 O O . LYS A 1 90 ? -21.394 -7.938 -28.138 1.00 87.12 90 LYS A O 1
ATOM 782 N N . THR A 1 91 ? -20.795 -7.937 -30.298 1.00 91.75 91 THR A N 1
ATOM 783 C CA . THR A 1 91 ? -20.472 -9.364 -30.330 1.00 91.75 91 THR A CA 1
ATOM 784 C C . THR A 1 91 ? -19.019 -9.595 -29.924 1.00 91.75 91 THR A C 1
ATOM 786 O O . THR A 1 91 ? -18.154 -8.740 -30.119 1.00 91.75 91 THR A O 1
ATOM 789 N N . VAL A 1 92 ? -18.746 -10.753 -29.324 1.00 92.25 92 VAL A N 1
ATOM 790 C CA . VAL A 1 92 ? -17.386 -11.156 -28.949 1.00 92.25 92 VAL A CA 1
ATOM 791 C C . VAL A 1 92 ? -16.818 -12.045 -30.046 1.00 92.25 92 VAL A C 1
ATOM 793 O O . VAL A 1 92 ? -17.487 -12.980 -30.486 1.00 92.25 92 VAL A O 1
ATOM 796 N N . SER A 1 93 ? -15.586 -11.769 -30.471 1.00 91.38 93 SER A N 1
ATOM 797 C CA . SER A 1 93 ? -14.814 -12.685 -31.311 1.00 91.38 93 SER A CA 1
ATOM 798 C C . SER A 1 93 ? -13.621 -13.237 -30.564 1.00 91.38 93 SER A C 1
ATOM 800 O O . SER A 1 93 ? -12.918 -12.507 -29.867 1.00 91.38 93 SER A O 1
ATOM 802 N N . THR A 1 94 ? -13.394 -14.529 -30.767 1.00 92.12 94 THR A N 1
ATOM 803 C CA . THR A 1 94 ? -12.220 -15.261 -30.295 1.00 92.12 94 THR A CA 1
ATOM 804 C C . THR A 1 94 ? -11.389 -15.802 -31.461 1.00 92.12 94 THR A C 1
ATOM 806 O O . THR A 1 94 ? -10.511 -16.643 -31.262 1.00 92.12 94 THR A O 1
ATOM 809 N N . ASP A 1 95 ? -11.694 -15.388 -32.699 1.00 93.56 95 ASP A N 1
ATOM 810 C CA . ASP A 1 95 ? -10.923 -15.811 -33.864 1.00 93.56 95 ASP A CA 1
ATOM 811 C C . ASP A 1 95 ? -9.525 -15.190 -33.832 1.00 93.56 95 ASP A C 1
ATOM 813 O O . ASP A 1 95 ? -9.350 -13.983 -33.672 1.00 93.56 95 ASP A O 1
ATOM 817 N N . LYS A 1 96 ? -8.503 -16.029 -34.008 1.00 89.44 96 LYS A N 1
ATOM 818 C CA . LYS A 1 96 ? -7.111 -15.627 -33.803 1.00 89.44 96 LYS A CA 1
ATOM 819 C C . LYS A 1 96 ? -6.656 -14.554 -34.792 1.00 89.44 96 LYS A C 1
ATOM 821 O O . LYS A 1 96 ? -5.901 -13.662 -34.408 1.00 89.44 96 LYS A O 1
ATOM 826 N N . GLN A 1 97 ? -7.060 -14.658 -36.057 1.00 91.69 97 GLN A N 1
ATOM 827 C CA . GLN A 1 97 ? -6.659 -13.686 -37.074 1.00 91.69 97 GLN A CA 1
ATOM 828 C C . GLN A 1 97 ? -7.390 -12.366 -36.856 1.00 91.69 97 GLN A C 1
ATOM 830 O O . GLN A 1 97 ? -6.775 -11.304 -36.918 1.00 91.69 97 GLN A O 1
ATOM 835 N N . GLU A 1 98 ? -8.679 -12.439 -36.534 1.00 91.25 98 GLU A N 1
ATOM 836 C CA . GLU A 1 98 ? -9.491 -11.264 -36.248 1.00 91.25 98 GLU A CA 1
ATOM 837 C C . GLU A 1 98 ? -8.979 -10.489 -35.026 1.00 91.25 98 GLU A C 1
ATOM 839 O O . GLU A 1 98 ? -8.790 -9.276 -35.101 1.00 91.25 98 GLU A O 1
ATOM 844 N N . VAL A 1 99 ? -8.663 -11.193 -33.935 1.00 91.31 99 VAL A N 1
ATOM 845 C CA . VAL A 1 99 ? -8.096 -10.616 -32.708 1.00 91.31 99 VAL A CA 1
ATOM 846 C C . VAL A 1 99 ? -6.763 -9.917 -32.980 1.00 91.31 99 VAL A C 1
ATOM 848 O O . VAL A 1 99 ? -6.566 -8.779 -32.557 1.00 91.31 99 VAL A O 1
ATOM 851 N N . LEU A 1 100 ? -5.840 -10.565 -33.699 1.00 92.00 100 LEU A N 1
ATOM 852 C CA . LEU A 1 100 ? -4.529 -9.976 -33.995 1.00 92.00 100 LEU A CA 1
ATOM 853 C C . LEU A 1 100 ? -4.642 -8.742 -34.888 1.00 92.00 100 LEU A C 1
ATOM 855 O O . LEU A 1 100 ? -3.974 -7.744 -34.626 1.00 92.00 100 LEU A O 1
ATOM 859 N N . ASN A 1 101 ? -5.501 -8.790 -35.907 1.00 92.69 101 ASN A N 1
ATOM 860 C CA . ASN A 1 101 ? -5.732 -7.652 -36.791 1.00 92.69 101 ASN A CA 1
ATOM 861 C C . ASN A 1 101 ? -6.364 -6.478 -36.037 1.00 92.69 101 ASN A C 1
ATOM 863 O O . ASN A 1 101 ? -5.953 -5.336 -36.229 1.00 92.69 101 ASN A O 1
ATOM 867 N N . TYR A 1 102 ? -7.319 -6.756 -35.147 1.00 91.25 102 TYR A N 1
ATOM 868 C CA . TYR A 1 102 ? -7.927 -5.741 -34.294 1.00 91.25 102 TYR A CA 1
ATOM 869 C C . TYR A 1 102 ? -6.880 -5.054 -33.414 1.00 91.25 102 TYR A C 1
ATOM 871 O O . TYR A 1 102 ? -6.747 -3.834 -33.466 1.00 91.25 102 TYR A O 1
ATOM 879 N N . TRP A 1 103 ? -6.076 -5.824 -32.673 1.00 89.44 103 TRP A N 1
ATOM 880 C CA . TRP A 1 103 ? -5.029 -5.260 -31.819 1.00 89.44 103 TRP A CA 1
ATOM 881 C C . TRP A 1 103 ? -3.958 -4.508 -32.613 1.00 89.44 103 TRP A C 1
ATOM 883 O O . TRP A 1 103 ? -3.516 -3.455 -32.162 1.00 89.44 103 TRP A O 1
ATOM 893 N N . ALA A 1 104 ? -3.564 -4.999 -33.792 1.00 89.94 104 ALA A N 1
ATOM 894 C CA . ALA A 1 104 ? -2.613 -4.310 -34.663 1.00 89.94 104 ALA A CA 1
ATOM 895 C C . ALA A 1 104 ? -3.148 -2.947 -35.127 1.00 89.94 104 ALA A C 1
ATOM 897 O O . ALA A 1 104 ? -2.434 -1.947 -35.060 1.00 89.94 104 ALA A O 1
ATOM 898 N N . ASN A 1 105 ? -4.417 -2.889 -35.538 1.00 89.12 105 ASN A N 1
ATOM 899 C CA . ASN A 1 105 ? -5.062 -1.646 -35.954 1.00 89.12 105 ASN A CA 1
ATOM 900 C C . ASN A 1 105 ? -5.219 -0.675 -34.782 1.00 89.12 105 ASN A C 1
ATOM 902 O O . ASN A 1 105 ? -4.789 0.470 -34.885 1.00 89.12 105 ASN A O 1
ATOM 906 N N . SER A 1 106 ? -5.747 -1.138 -33.645 1.00 85.25 106 SER A N 1
ATOM 907 C CA . SER A 1 106 ? -5.878 -0.312 -32.441 1.00 85.25 106 SER A CA 1
ATOM 908 C C . SER A 1 106 ? -4.531 0.212 -31.953 1.00 85.25 106 SER A C 1
ATOM 910 O O . SER A 1 106 ? -4.444 1.351 -31.511 1.00 85.25 106 SER A O 1
ATOM 912 N N . TYR A 1 107 ? -3.470 -0.591 -32.046 1.00 86.00 107 TYR A N 1
ATOM 913 C CA . TYR A 1 107 ? -2.124 -0.150 -31.701 1.00 86.00 107 TYR A CA 1
ATOM 914 C C . TYR A 1 107 ? -1.619 0.923 -32.670 1.00 86.00 107 TYR A C 1
ATOM 916 O O . TYR A 1 107 ? -1.123 1.949 -32.219 1.00 86.00 107 TYR A O 1
ATOM 924 N N . ASN A 1 108 ? -1.800 0.745 -33.981 1.00 85.88 108 ASN A N 1
ATOM 925 C CA . ASN A 1 108 ? -1.433 1.757 -34.979 1.00 85.88 108 ASN A CA 1
ATOM 926 C C . ASN A 1 108 ? -2.195 3.080 -34.790 1.00 85.88 108 ASN A C 1
ATOM 928 O O . ASN A 1 108 ? -1.618 4.151 -34.980 1.00 85.88 108 ASN A O 1
ATOM 932 N N . GLU A 1 109 ? -3.460 3.029 -34.369 1.00 83.06 109 GLU A N 1
ATOM 933 C CA . GLU A 1 109 ? -4.250 4.221 -34.039 1.00 83.06 109 GLU A CA 1
ATOM 934 C C . GLU A 1 109 ? -3.688 5.013 -32.850 1.00 83.06 109 GLU A C 1
ATOM 936 O O . GLU A 1 109 ? -3.902 6.219 -32.783 1.00 83.06 109 GLU A O 1
ATOM 941 N N . LEU A 1 110 ? -2.948 4.381 -31.929 1.00 79.56 110 LEU A N 1
ATOM 942 C CA . LEU A 1 110 ? -2.300 5.095 -30.819 1.00 79.56 110 LEU A CA 1
ATOM 943 C C . LEU A 1 110 ? -1.157 6.003 -31.288 1.00 79.56 110 LEU A C 1
ATOM 945 O O . LEU A 1 110 ? -0.854 6.985 -30.617 1.00 79.56 110 LEU A O 1
ATOM 949 N N . TYR A 1 111 ? -0.513 5.659 -32.406 1.00 73.19 111 TYR A N 1
ATOM 950 C CA . TYR A 1 111 ? 0.637 6.392 -32.958 1.00 73.19 111 TYR A CA 1
ATOM 951 C C . TYR A 1 111 ? 0.281 7.244 -34.172 1.00 73.19 111 TYR A C 1
ATOM 953 O O . TYR A 1 111 ? 1.102 8.032 -34.634 1.00 73.19 111 TYR A O 1
ATOM 961 N N . SER A 1 112 ? -0.929 7.082 -34.695 1.00 70.88 112 SER A N 1
ATOM 962 C CA . SER A 1 112 ? -1.458 7.950 -35.733 1.00 70.88 112 SER A CA 1
ATOM 963 C C . SER A 1 112 ? -2.045 9.171 -35.036 1.00 70.88 112 SER A C 1
ATOM 965 O O . SER A 1 112 ? -3.103 9.080 -34.414 1.00 70.88 112 SER A O 1
ATOM 967 N N . GLU A 1 113 ? -1.338 10.302 -35.085 1.00 61.72 113 GLU A N 1
ATOM 968 C CA . GLU A 1 113 ? -1.875 11.573 -34.601 1.00 61.72 113 GLU A CA 1
ATOM 969 C C . GLU A 1 113 ? -3.220 11.824 -35.291 1.00 61.72 113 GLU A C 1
ATOM 971 O O . GLU A 1 113 ? -3.298 12.002 -36.506 1.00 61.72 113 GLU A O 1
ATOM 976 N N . LYS A 1 114 ? -4.308 11.800 -34.518 1.00 62.25 114 LYS A N 1
ATOM 977 C CA . LYS A 1 114 ? -5.576 12.348 -34.990 1.00 62.25 114 LYS A CA 1
ATOM 978 C C . LYS A 1 114 ? -5.347 13.852 -35.075 1.00 62.25 114 LYS A C 1
ATOM 980 O O . LYS A 1 114 ? -5.205 14.493 -34.035 1.00 62.25 114 LYS A O 1
ATOM 985 N N . GLU A 1 115 ? -5.300 14.389 -36.293 1.00 58.47 115 GLU A N 1
ATOM 986 C CA . GLU A 1 115 ? -5.090 15.819 -36.584 1.00 58.47 115 GLU A CA 1
ATOM 987 C C . GLU A 1 115 ? -6.064 16.748 -35.819 1.00 58.47 115 GLU A C 1
ATOM 989 O O . GLU A 1 115 ? -5.819 17.944 -35.694 1.00 58.47 115 GLU A O 1
ATOM 994 N N . ASP A 1 116 ? -7.124 16.200 -35.219 1.00 57.62 116 ASP A N 1
ATOM 995 C CA . ASP A 1 116 ? -8.219 16.943 -34.599 1.00 57.62 116 ASP A CA 1
ATOM 996 C C . ASP A 1 116 ? -8.100 17.238 -33.093 1.00 57.62 116 ASP A C 1
ATOM 998 O O . ASP A 1 116 ? -9.072 17.718 -32.506 1.00 57.62 116 ASP A O 1
ATOM 1002 N N . ASN A 1 117 ? -6.980 16.981 -32.403 1.00 56.66 117 ASN A N 1
ATOM 1003 C CA . ASN A 1 117 ? -6.900 17.409 -30.992 1.00 56.66 117 ASN A CA 1
ATOM 1004 C C . ASN A 1 117 ? -5.495 17.659 -30.434 1.00 56.66 117 ASN A C 1
ATOM 1006 O O . ASN A 1 117 ? -5.150 17.212 -29.340 1.00 56.66 117 ASN A O 1
ATOM 1010 N N . VAL A 1 118 ? -4.706 18.482 -31.124 1.00 57.69 118 VAL A N 1
ATOM 1011 C CA . VAL A 1 118 ? -3.602 19.210 -30.476 1.00 57.69 118 VAL A CA 1
ATOM 1012 C C . VAL A 1 118 ? -4.175 20.425 -29.738 1.00 57.69 118 VAL A C 1
ATOM 1014 O O . VAL A 1 118 ? -3.842 21.567 -30.024 1.00 57.69 118 VAL A O 1
ATOM 1017 N N . ASN A 1 119 ? -5.093 20.195 -28.800 1.00 61.94 119 ASN A N 1
ATOM 1018 C CA . ASN A 1 119 ? -5.522 21.225 -27.857 1.00 61.94 119 ASN A CA 1
ATOM 1019 C C . ASN A 1 119 ? -4.857 20.922 -26.516 1.00 61.94 119 ASN A C 1
ATOM 1021 O O . ASN A 1 119 ? -5.495 20.574 -25.524 1.00 61.94 119 ASN A O 1
ATOM 1025 N N . PHE A 1 120 ? -3.523 20.941 -26.531 1.00 67.94 120 PHE A N 1
ATOM 1026 C CA . PHE A 1 120 ? -2.757 20.918 -25.300 1.00 67.94 120 PHE A CA 1
ATOM 1027 C C . PHE A 1 120 ? -3.132 22.181 -24.525 1.00 67.94 120 PHE A C 1
ATOM 1029 O O . PHE A 1 120 ? -2.853 23.291 -24.976 1.00 67.94 120 PHE A O 1
ATOM 1036 N N . ASP A 1 121 ? -3.825 22.012 -23.399 1.00 75.12 121 ASP A N 1
ATOM 1037 C CA . ASP A 1 121 ? -4.298 23.128 -22.585 1.00 75.12 121 ASP A CA 1
ATOM 1038 C C . ASP A 1 121 ? -3.112 23.786 -21.865 1.00 75.12 121 ASP A C 1
ATOM 1040 O O . ASP A 1 121 ? -2.784 23.504 -20.708 1.00 75.12 121 ASP A O 1
ATOM 1044 N N . GLU A 1 122 ? -2.426 24.666 -22.594 1.00 79.50 122 GLU A N 1
ATOM 1045 C CA . GLU A 1 122 ? -1.302 25.447 -22.089 1.00 79.50 122 GLU A CA 1
ATOM 1046 C C . GLU A 1 122 ? -1.691 26.310 -20.887 1.00 79.50 122 GLU A C 1
ATOM 1048 O O . GLU A 1 122 ? -0.834 26.620 -20.057 1.00 79.50 122 GLU A O 1
ATOM 1053 N N . ASN A 1 123 ? -2.968 26.686 -20.770 1.00 82.69 123 ASN A N 1
ATOM 1054 C CA . ASN A 1 123 ? -3.446 27.480 -19.646 1.00 82.69 123 ASN A CA 1
ATOM 1055 C C . ASN A 1 123 ? -3.485 26.634 -18.376 1.00 82.69 123 ASN A C 1
ATOM 1057 O O . ASN A 1 123 ? -3.009 27.090 -17.336 1.00 82.69 123 ASN A O 1
ATOM 1061 N N . HIS A 1 124 ? -3.942 25.382 -18.469 1.00 79.38 124 HIS A N 1
ATOM 1062 C CA . HIS A 1 124 ? -3.861 24.447 -17.350 1.00 79.38 124 HIS A CA 1
ATOM 1063 C C . HIS A 1 124 ? -2.405 24.198 -16.924 1.00 79.38 124 HIS A C 1
ATOM 1065 O O . HIS A 1 124 ? -2.089 24.243 -15.735 1.00 79.38 124 HIS A O 1
ATOM 1071 N N . LEU A 1 125 ? -1.485 24.019 -17.882 1.00 80.50 125 LEU A N 1
ATOM 1072 C CA . LEU A 1 125 ? -0.065 23.840 -17.563 1.00 80.50 125 LEU A CA 1
ATOM 1073 C C . LEU A 1 125 ? 0.540 25.077 -16.874 1.00 80.50 125 LEU A C 1
ATOM 1075 O O . LEU A 1 125 ? 1.347 24.929 -15.953 1.00 80.50 125 LEU A O 1
ATOM 1079 N N . LYS A 1 126 ? 0.183 26.290 -17.314 1.00 85.94 126 LYS A N 1
ATOM 1080 C CA . LYS A 1 126 ? 0.636 27.538 -16.677 1.00 85.94 126 LYS A CA 1
ATOM 1081 C C . LYS A 1 126 ? 0.110 27.658 -15.251 1.00 85.94 126 LYS A C 1
ATOM 1083 O O . LYS A 1 126 ? 0.908 27.903 -14.352 1.00 85.94 126 LYS A O 1
ATOM 1088 N N . GLN A 1 127 ? -1.175 27.381 -15.038 1.00 86.75 127 GLN A N 1
ATOM 1089 C CA . GLN A 1 127 ? -1.787 27.428 -13.712 1.00 86.75 127 GLN A CA 1
ATOM 1090 C C . GLN A 1 127 ? -1.090 26.475 -12.726 1.00 86.75 127 GLN A C 1
ATOM 1092 O O . GLN A 1 127 ? -0.724 26.879 -11.626 1.00 86.75 127 GLN A O 1
ATOM 1097 N N . VAL A 1 128 ? -0.821 25.231 -13.134 1.00 81.94 128 VAL A N 1
ATOM 1098 C CA . VAL A 1 128 ? -0.126 24.249 -12.279 1.00 81.94 128 VAL A CA 1
ATOM 1099 C C . VAL A 1 128 ? 1.296 24.704 -11.926 1.0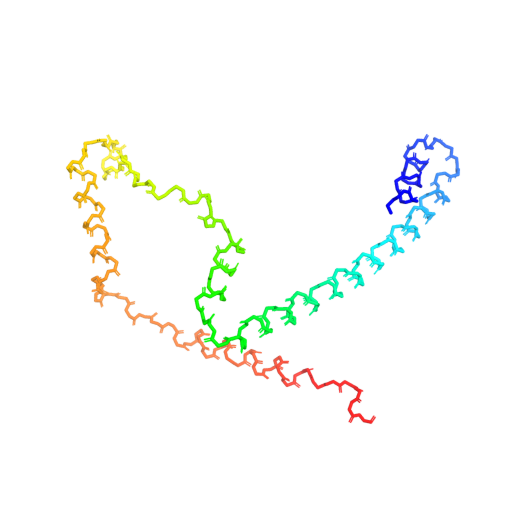0 81.94 128 VAL A C 1
ATOM 1101 O O . VAL A 1 128 ? 1.752 24.504 -10.800 1.00 81.94 128 VAL A O 1
ATOM 1104 N N . LYS A 1 129 ? 2.014 25.339 -12.863 1.00 83.25 129 LYS A N 1
ATOM 1105 C CA . LYS A 1 129 ? 3.356 25.887 -12.595 1.00 83.25 129 LYS A CA 1
ATOM 1106 C C . LYS A 1 129 ? 3.319 27.053 -11.605 1.00 83.25 129 LYS A C 1
ATOM 1108 O O . LYS A 1 129 ? 4.196 27.141 -10.749 1.00 83.25 129 LYS A O 1
ATOM 1113 N N . GLU A 1 130 ? 2.317 27.921 -11.705 1.00 85.38 130 GLU A N 1
ATOM 1114 C CA . GLU A 1 130 ? 2.125 29.035 -10.772 1.00 85.38 130 GLU A CA 1
ATOM 1115 C C . GLU A 1 130 ? 1.792 28.525 -9.363 1.00 85.38 130 GLU A C 1
ATOM 1117 O O . GLU A 1 130 ? 2.441 28.933 -8.398 1.00 85.38 130 GLU A O 1
ATOM 1122 N N . GLU A 1 131 ? 0.882 27.556 -9.236 1.00 78.94 131 GLU A N 1
ATOM 1123 C CA . GLU A 1 131 ? 0.536 26.927 -7.953 1.00 78.94 131 GLU A CA 1
ATOM 1124 C C . GLU A 1 131 ? 1.753 26.271 -7.279 1.00 78.94 131 GLU A C 1
ATOM 1126 O O . GLU A 1 131 ? 1.973 26.456 -6.080 1.00 78.94 131 GLU A O 1
ATOM 1131 N N . LEU A 1 132 ? 2.598 25.567 -8.041 1.00 76.06 132 LEU A N 1
ATOM 1132 C CA . LEU A 1 132 ? 3.840 24.984 -7.520 1.00 76.06 132 LEU A CA 1
ATOM 1133 C C . LEU A 1 132 ? 4.830 26.050 -7.031 1.00 76.06 132 LEU A C 1
ATOM 1135 O O . LEU A 1 132 ? 5.429 25.878 -5.972 1.00 76.06 132 LEU A O 1
ATOM 1139 N N . SER A 1 133 ? 4.955 27.170 -7.748 1.00 73.94 133 SER A N 1
ATOM 1140 C CA . SER A 1 133 ? 5.829 28.277 -7.339 1.00 73.94 133 SER A CA 1
ATOM 1141 C C . SER A 1 133 ? 5.356 28.953 -6.046 1.00 73.94 133 SER A C 1
ATOM 1143 O O . SER A 1 133 ? 6.171 29.353 -5.217 1.00 73.94 133 SER A O 1
ATOM 1145 N N . HIS A 1 134 ? 4.041 29.039 -5.825 1.00 68.44 134 HIS A N 1
ATOM 1146 C CA . HIS A 1 134 ? 3.478 29.551 -4.576 1.00 68.44 134 HIS A CA 1
ATOM 1147 C C . HIS A 1 134 ? 3.735 28.595 -3.409 1.00 68.44 134 HIS A C 1
ATOM 1149 O O . HIS A 1 134 ? 4.142 29.036 -2.339 1.00 68.44 134 HIS A O 1
ATOM 1155 N N . ILE A 1 135 ? 3.602 27.285 -3.633 1.00 66.44 135 ILE A N 1
ATOM 1156 C CA . ILE A 1 135 ? 3.909 26.264 -2.623 1.00 66.44 135 ILE A CA 1
ATOM 1157 C C . ILE A 1 135 ? 5.401 26.272 -2.252 1.00 66.44 135 ILE A C 1
ATOM 1159 O O . ILE A 1 135 ? 5.739 26.096 -1.083 1.00 66.44 135 ILE A O 1
ATOM 1163 N N . GLU A 1 136 ? 6.309 26.475 -3.208 1.00 61.38 136 GLU A N 1
ATOM 1164 C CA . GLU A 1 136 ? 7.748 26.581 -2.927 1.00 61.38 136 GLU A CA 1
ATOM 1165 C C . GLU A 1 136 ? 8.097 27.855 -2.143 1.00 61.38 136 GLU A C 1
ATOM 1167 O O . GLU A 1 136 ? 8.922 27.800 -1.232 1.00 61.38 136 GLU A O 1
ATOM 1172 N N . ASN A 1 137 ? 7.422 28.973 -2.426 1.00 60.66 137 ASN A N 1
ATOM 1173 C CA . ASN A 1 137 ? 7.622 30.236 -1.711 1.00 60.66 137 ASN A CA 1
ATOM 1174 C C . ASN A 1 137 ? 6.999 30.251 -0.301 1.00 60.66 137 ASN A C 1
ATOM 1176 O O . ASN A 1 137 ? 7.542 30.899 0.591 1.00 60.66 137 ASN A O 1
ATOM 1180 N N . ASP A 1 138 ? 5.912 29.511 -0.067 1.00 58.88 138 ASP A N 1
ATOM 1181 C CA . ASP A 1 138 ? 5.273 29.394 1.254 1.00 58.88 138 ASP A 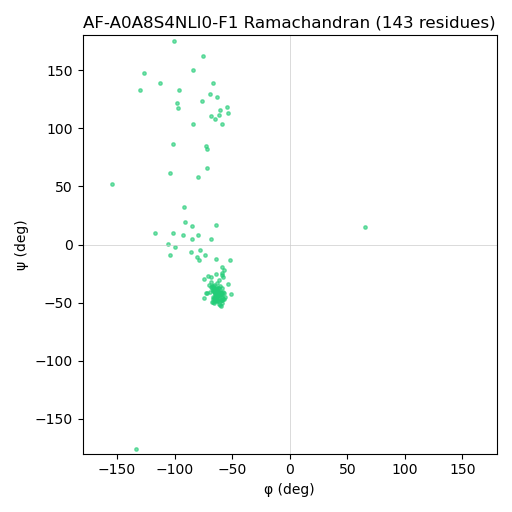CA 1
ATOM 1182 C C . ASP A 1 138 ? 5.981 28.389 2.189 1.00 58.88 138 ASP A C 1
ATOM 1184 O O . ASP A 1 138 ? 5.715 28.360 3.392 1.00 58.88 138 ASP A O 1
ATOM 1188 N N . ASN A 1 139 ? 6.916 27.582 1.673 1.00 51.44 139 ASN A N 1
ATOM 1189 C CA . ASN A 1 139 ? 7.724 26.632 2.450 1.00 51.44 139 ASN A CA 1
ATOM 1190 C C . ASN A 1 139 ? 9.066 27.220 2.942 1.00 51.44 139 ASN A C 1
ATOM 1192 O O . ASN A 1 139 ? 10.044 26.483 3.096 1.00 51.44 139 ASN A O 1
ATOM 1196 N N . VAL A 1 140 ? 9.138 28.526 3.236 1.00 54.81 140 VAL A N 1
ATOM 1197 C CA . VAL A 1 140 ? 10.269 29.077 4.005 1.00 54.81 140 VAL A CA 1
ATOM 1198 C C . VAL A 1 140 ? 10.225 28.483 5.416 1.00 54.81 140 VAL A C 1
ATOM 1200 O O . VAL A 1 140 ? 9.346 28.791 6.221 1.00 54.81 140 VAL A O 1
ATOM 1203 N N . ASP A 1 141 ? 11.171 27.585 5.684 1.00 49.94 141 ASP A N 1
ATOM 1204 C CA . ASP A 1 141 ? 11.351 26.889 6.956 1.00 49.94 141 ASP A CA 1
ATOM 1205 C C . ASP A 1 141 ? 11.476 27.908 8.110 1.00 49.94 141 ASP A C 1
ATOM 1207 O O . ASP A 1 141 ? 12.424 28.700 8.125 1.00 49.94 141 ASP A O 1
ATOM 1211 N N . PRO A 1 142 ? 10.565 27.917 9.104 1.00 51.62 142 PRO A N 1
ATOM 1212 C CA . PRO A 1 142 ? 10.596 28.881 10.207 1.00 51.62 142 PRO A CA 1
ATOM 1213 C C . PRO A 1 142 ? 11.788 28.693 11.166 1.00 51.62 142 PRO A C 1
ATOM 1215 O O . PRO A 1 142 ? 11.860 29.374 12.186 1.00 51.62 142 PRO A O 1
ATOM 1218 N N . LEU A 1 143 ? 12.714 27.776 10.872 1.00 48.03 143 LEU A N 1
ATOM 1219 C CA . LEU A 1 143 ? 13.946 27.547 11.629 1.00 48.03 143 LEU A CA 1
ATOM 1220 C C . LEU A 1 143 ? 15.206 28.161 10.991 1.00 48.03 143 LEU A C 1
ATOM 1222 O O . LEU A 1 143 ? 16.305 27.873 11.460 1.00 48.03 143 LEU A O 1
ATOM 1226 N N . SER A 1 144 ? 15.090 29.003 9.957 1.00 51.09 144 SER A N 1
ATOM 1227 C CA . SER A 1 144 ? 16.253 29.680 9.353 1.00 51.09 144 SER A CA 1
ATOM 1228 C C . SER A 1 144 ? 16.596 31.057 9.957 1.00 51.09 144 SER A C 1
ATOM 1230 O O . SER A 1 144 ? 17.273 31.845 9.292 1.00 51.09 144 SER A O 1
ATOM 1232 N N . ALA A 1 145 ? 16.126 31.369 11.170 1.00 41.56 145 ALA A N 1
ATOM 1233 C CA . ALA A 1 145 ? 16.496 32.575 11.922 1.00 41.56 145 ALA A CA 1
ATOM 1234 C C . ALA A 1 145 ? 17.387 32.234 13.123 1.00 41.56 145 ALA A C 1
ATOM 1236 O O . ALA A 1 145 ? 17.032 31.288 13.866 1.00 41.56 145 ALA A O 1
#

Radius of gyration: 28.13 Å; Cα contacts (8 Å, |Δi|>4): 47; chains: 1; bounding box: 51×48×72 Å

pLDDT: mean 81.32, std 14.44, range [41.56, 97.44]

Solvent-accessible surface area (backbone atoms only — not comparable to full-atom values): 8618 Å² total; per-residue (Å²): 104,70,66,34,56,52,31,45,52,54,29,72,71,45,88,56,89,60,33,63,60,34,46,53,51,23,51,54,41,41,55,51,47,55,51,51,51,52,52,52,52,52,52,50,52,53,51,51,53,49,52,52,51,55,46,61,71,38,93,52,63,67,60,36,51,60,56,55,52,64,75,52,70,59,86,72,59,73,88,66,80,75,62,62,40,76,45,97,89,72,46,79,44,64,49,70,68,59,37,51,51,50,53,52,50,58,54,51,54,73,74,48,78,65,88,85,66,88,72,74,59,59,64,61,54,49,51,54,53,51,54,51,53,51,55,61,65,70,60,68,63,91,77,82,120

Mean predicted aligned error: 18.14 Å

Secondary structure (DSSP, 8-state):
-HHHHHHHHHHHH--STTHHHHHHHHHHHHHHHHHHHHHHHHHHHHHHHHHHHHHHTSS-HHHHHHHHHTTSGGGT--------EE-TTS-EE--HHHHHHHHHHHHHHHHS--TT-----HHHHHHHHHHHHHHHHHT--TT--

Organism: Owenia fusiformis (NCBI:txid6347)